Protein AF-A0A8B5XCE1-F1 (afdb_m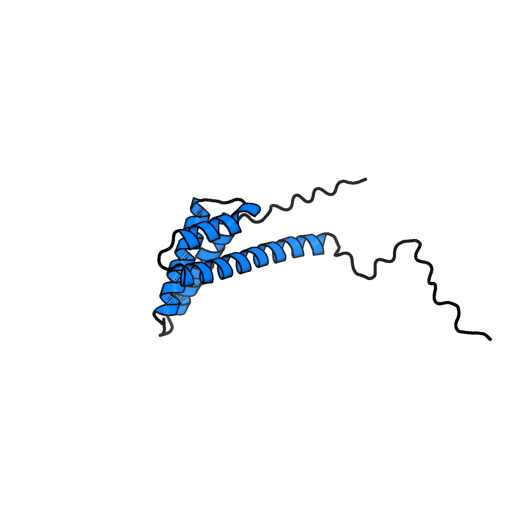onomer_lite)

Foldseek 3Di:
DDDPPPPPPQCFLLNVLVVVVVVVVVVVVVCVVPDDDDPLNVVLVVLLNVLSVVCNVVRDGPVCLLVVLVVVLVVDPPNVSSVVSSVVSNVVSVVVSVVSVVVVCVVVVPPDPPPDDPPPDDPPPPPDDD

Sequence (130 aa):
MAMNSTDQPELRPAEYCRQALEVIELSEERRKRRKRDTGADRLGMDIKQELLSGAIEADPDPDRFEEWLLEQVIASPASGSTRAMAIEVLADYENARAVESFGGWLADGAPSPRFRFPGEEDKNKKRRGS

pLDDT: mean 79.55, std 19.23, range [34.41, 98.44]

Secondary structure (DSSP, 8-state):
------------HHHHHHHHHHHHHHHHHHHTTSS---HHHHHHHHHHHHHHHHHHHH---GGGHHHHHHHHHHH-TTHHHHHHHHHHHHHHHHHHHHHHHHHHHHHTT---TT---TT-------SS--

Structure (mmCIF, N/CA/C/O backbone):
data_AF-A0A8B5XCE1-F1
#
_entry.id   AF-A0A8B5XCE1-F1
#
loop_
_atom_site.group_PDB
_atom_site.id
_atom_site.type_symbol
_atom_site.label_atom_id
_atom_site.label_alt_id
_atom_site.label_comp_id
_atom_site.label_asym_id
_atom_site.label_entity_id
_atom_site.label_seq_id
_atom_site.pdbx_PDB_ins_code
_atom_site.Cartn_x
_atom_site.Cartn_y
_atom_site.Cartn_z
_atom_site.occupancy
_atom_site.B_iso_or_equiv
_atom_site.auth_seq_id
_atom_site.auth_comp_id
_atom_site.auth_asym_id
_atom_site.auth_atom_id
_atom_site.pdbx_PDB_model_num
ATOM 1 N N . MET A 1 1 ? -35.730 -11.190 12.942 1.00 34.41 1 MET A N 1
ATOM 2 C CA . MET A 1 1 ? -34.542 -11.143 12.067 1.00 34.41 1 MET A CA 1
ATOM 3 C C . MET A 1 1 ? -34.015 -9.722 12.116 1.00 34.41 1 MET A C 1
ATOM 5 O O . MET A 1 1 ? -34.600 -8.860 11.481 1.00 34.41 1 MET A O 1
ATOM 9 N N . ALA A 1 2 ? -33.018 -9.458 12.961 1.00 38.47 2 ALA A N 1
ATOM 10 C CA . ALA A 1 2 ? -32.308 -8.184 12.950 1.00 38.47 2 ALA A CA 1
ATOM 11 C C . ALA A 1 2 ? -31.159 -8.325 11.949 1.00 38.47 2 ALA A C 1
ATOM 13 O O . ALA A 1 2 ? -30.324 -9.216 12.088 1.00 38.47 2 ALA A O 1
ATOM 14 N N . MET A 1 3 ? -31.197 -7.516 10.897 1.00 43.03 3 MET A N 1
ATOM 15 C CA . MET A 1 3 ? -30.082 -7.324 9.982 1.00 43.03 3 MET A CA 1
ATOM 16 C C . MET A 1 3 ? -29.056 -6.480 10.745 1.00 43.03 3 MET A C 1
ATOM 18 O O . MET A 1 3 ? -29.265 -5.281 10.908 1.00 43.03 3 MET A O 1
ATOM 22 N N . ASN A 1 4 ? -28.009 -7.101 11.293 1.00 42.12 4 ASN A N 1
ATOM 23 C CA . ASN A 1 4 ? -26.854 -6.345 11.769 1.00 42.12 4 ASN A CA 1
ATOM 24 C C . ASN A 1 4 ? -26.161 -5.787 10.526 1.00 42.12 4 ASN A C 1
ATOM 26 O O . ASN A 1 4 ? -25.499 -6.528 9.803 1.00 42.12 4 ASN A O 1
ATOM 30 N N . SER A 1 5 ? -26.371 -4.501 10.254 1.00 46.91 5 SER A N 1
ATOM 31 C CA . SER A 1 5 ? -25.588 -3.753 9.279 1.00 46.91 5 SER A CA 1
ATOM 32 C C . SER A 1 5 ? -24.133 -3.730 9.744 1.00 46.91 5 SER A C 1
ATOM 34 O O . SER A 1 5 ? -23.750 -2.909 10.573 1.00 46.91 5 SER A O 1
ATOM 36 N N . THR A 1 6 ? -23.331 -4.659 9.231 1.0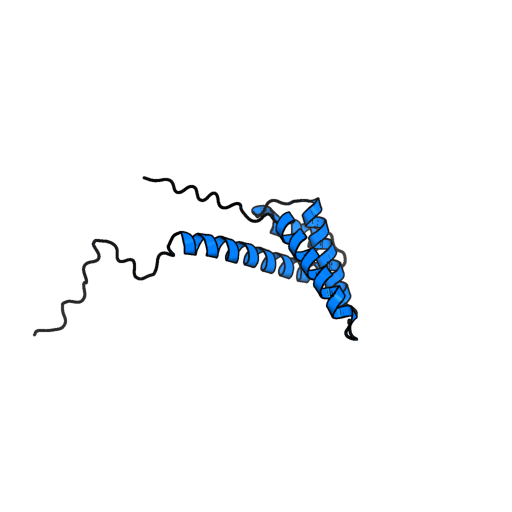0 47.34 6 THR A N 1
ATOM 37 C CA . THR A 1 6 ? -21.866 -4.615 9.244 1.00 47.34 6 THR A CA 1
ATOM 38 C C . THR A 1 6 ? -21.405 -3.510 8.300 1.00 47.34 6 THR A C 1
ATOM 40 O O . THR A 1 6 ? -20.881 -3.782 7.228 1.00 47.34 6 THR A O 1
ATOM 43 N N . ASP A 1 7 ? -21.667 -2.261 8.669 1.00 45.75 7 ASP A N 1
ATOM 44 C CA . ASP A 1 7 ? -21.130 -1.079 7.993 1.00 45.75 7 ASP A CA 1
ATOM 45 C C . ASP A 1 7 ? -19.949 -0.575 8.830 1.00 45.75 7 ASP A C 1
ATOM 47 O O . ASP A 1 7 ? -19.973 0.498 9.431 1.00 45.75 7 ASP A O 1
ATOM 51 N N . GLN A 1 8 ? -18.954 -1.448 9.019 1.00 53.69 8 GLN A N 1
ATOM 52 C CA . GLN A 1 8 ? -17.646 -0.987 9.470 1.00 53.69 8 GLN A CA 1
ATOM 53 C C . GLN A 1 8 ? -16.964 -0.399 8.237 1.00 53.69 8 GLN A C 1
ATOM 55 O O . GLN A 1 8 ? -16.882 -1.106 7.231 1.00 53.69 8 GLN A O 1
ATOM 60 N N . PRO A 1 9 ? -16.523 0.871 8.274 1.00 56.06 9 PRO A N 1
ATOM 61 C CA . PRO A 1 9 ? -15.863 1.475 7.131 1.00 56.06 9 PRO A CA 1
ATOM 62 C C . PRO A 1 9 ? -14.620 0.650 6.807 1.00 56.06 9 PRO A C 1
ATOM 64 O O . PRO A 1 9 ? -13.707 0.512 7.621 1.00 56.06 9 PRO A O 1
ATOM 67 N N . GLU A 1 10 ? -14.624 0.039 5.630 1.00 75.62 10 GLU A N 1
ATOM 68 C CA . GLU A 1 10 ? -13.517 -0.774 5.166 1.00 75.62 10 GLU A CA 1
ATOM 69 C C . GLU A 1 10 ? -12.298 0.130 4.954 1.00 75.62 10 GLU A C 1
ATOM 71 O O . GLU A 1 10 ? -12.360 1.086 4.181 1.00 75.62 10 GLU A O 1
ATOM 76 N N . LEU A 1 11 ? -11.206 -0.137 5.683 1.00 89.12 11 LEU A N 1
ATOM 77 C CA . LEU A 1 11 ? -9.981 0.667 5.635 1.00 89.12 11 LEU A CA 1
ATOM 78 C C . LEU A 1 11 ? -9.517 0.828 4.183 1.00 89.12 11 LEU A C 1
ATOM 80 O O . LEU A 1 11 ? -9.079 -0.143 3.558 1.00 89.12 11 LEU A O 1
ATOM 84 N N . ARG A 1 12 ? -9.584 2.050 3.644 1.00 93.50 12 ARG A N 1
ATOM 85 C CA . ARG A 1 12 ? -9.221 2.296 2.244 1.00 93.50 12 ARG A CA 1
ATOM 86 C C . ARG A 1 12 ? -7.700 2.210 2.059 1.00 93.50 12 ARG A C 1
ATOM 88 O O . ARG A 1 12 ? -6.966 2.737 2.902 1.00 93.50 12 ARG A O 1
ATOM 95 N N . PRO A 1 13 ? -7.196 1.631 0.952 1.00 96.25 13 PRO A N 1
ATOM 96 C CA . PRO A 1 13 ? -5.761 1.567 0.678 1.00 96.25 13 PRO A CA 1
ATOM 97 C C . PRO A 1 13 ? -5.064 2.929 0.764 1.00 96.25 13 PRO A C 1
ATOM 99 O O . PRO A 1 13 ? -4.039 3.046 1.428 1.00 96.25 13 PRO A O 1
ATOM 102 N N . ALA A 1 14 ? -5.651 3.993 0.204 1.00 96.69 14 ALA A N 1
ATOM 103 C CA . ALA A 1 14 ? -5.062 5.334 0.256 1.00 96.69 14 ALA A CA 1
ATOM 104 C C . ALA A 1 14 ? -4.939 5.906 1.681 1.00 96.69 14 ALA A C 1
ATOM 106 O O . ALA A 1 14 ? -4.041 6.706 1.952 1.00 96.69 14 ALA A O 1
ATOM 107 N N . GLU A 1 15 ? -5.833 5.536 2.602 1.00 95.56 15 GLU A N 1
ATOM 108 C CA . GLU A 1 15 ? -5.756 5.958 4.007 1.00 95.56 15 GLU A CA 1
ATOM 109 C C . GLU A 1 15 ? -4.632 5.232 4.733 1.00 95.56 15 GLU A C 1
ATOM 111 O O . GLU A 1 15 ? -3.815 5.872 5.399 1.00 95.56 15 GLU A O 1
ATOM 116 N N . TYR A 1 16 ? -4.552 3.915 4.543 1.00 96.06 16 TYR A N 1
ATOM 117 C CA . TYR A 1 16 ? -3.447 3.106 5.036 1.00 96.06 16 TYR A CA 1
ATOM 118 C C . TYR A 1 16 ? -2.099 3.614 4.494 1.00 96.06 16 TYR A C 1
ATOM 120 O O . TYR A 1 16 ? -1.174 3.846 5.272 1.00 96.06 16 TYR A O 1
ATOM 128 N N . CYS A 1 17 ? -1.990 3.866 3.186 1.00 97.25 17 CYS A N 1
ATOM 129 C CA . CYS A 1 17 ? -0.747 4.312 2.560 1.00 97.25 17 CYS A CA 1
ATOM 130 C C . CYS A 1 17 ? -0.285 5.682 3.074 1.00 97.25 17 CYS A C 1
ATOM 132 O O . CYS A 1 17 ? 0.909 5.866 3.308 1.00 97.25 17 CYS A O 1
ATOM 134 N N . ARG A 1 18 ? -1.215 6.618 3.324 1.00 97.38 18 ARG A N 1
ATOM 135 C CA . ARG A 1 18 ? -0.902 7.911 3.962 1.00 97.38 18 ARG A CA 1
ATOM 136 C C . ARG A 1 18 ? -0.295 7.726 5.352 1.00 97.38 18 ARG A C 1
ATOM 138 O O . ARG A 1 18 ? 0.747 8.305 5.643 1.00 97.38 18 ARG A O 1
ATOM 145 N N . GLN A 1 19 ? -0.919 6.897 6.188 1.00 95.69 19 GLN A N 1
ATOM 146 C CA . GLN A 1 19 ? -0.427 6.623 7.542 1.00 95.69 19 GLN A CA 1
ATOM 147 C C . GLN A 1 19 ? 0.926 5.896 7.516 1.00 95.69 19 GLN A C 1
ATOM 149 O O . GLN A 1 19 ? 1.822 6.214 8.297 1.00 95.69 19 GLN A O 1
ATOM 154 N N . ALA A 1 20 ? 1.103 4.945 6.594 1.00 95.62 20 ALA A N 1
ATOM 155 C CA . ALA A 1 20 ? 2.356 4.219 6.425 1.00 95.62 20 ALA A CA 1
ATOM 156 C C . ALA A 1 20 ? 3.516 5.154 6.037 1.00 95.62 20 ALA A C 1
ATOM 158 O O . ALA A 1 20 ? 4.599 5.039 6.613 1.00 95.62 20 ALA A O 1
ATOM 159 N N . LEU A 1 21 ? 3.290 6.105 5.120 1.00 95.69 21 LEU A N 1
ATOM 160 C CA . LEU A 1 21 ? 4.292 7.115 4.756 1.00 95.69 21 LEU A CA 1
ATOM 161 C C . LEU A 1 21 ? 4.674 8.003 5.945 1.00 95.69 21 LEU A C 1
ATOM 163 O O . LEU A 1 21 ? 5.862 8.183 6.203 1.00 95.69 21 LEU A O 1
ATOM 167 N N . GLU A 1 22 ? 3.702 8.479 6.726 1.00 94.50 22 GLU A N 1
ATOM 168 C CA . GLU A 1 22 ? 3.980 9.295 7.917 1.00 94.50 22 GLU A CA 1
ATOM 169 C C . GLU A 1 22 ? 4.857 8.537 8.932 1.00 94.50 22 GLU A C 1
ATOM 171 O O . GLU A 1 22 ? 5.836 9.070 9.461 1.00 94.50 22 GLU A O 1
ATOM 176 N N . VAL A 1 23 ? 4.570 7.252 9.171 1.00 92.50 23 VAL A N 1
ATOM 177 C CA . VAL A 1 23 ? 5.384 6.405 10.061 1.00 92.50 23 VAL A CA 1
ATOM 178 C C . VAL A 1 23 ? 6.805 6.217 9.523 1.00 92.50 23 VAL A C 1
ATOM 180 O O . VAL A 1 23 ? 7.764 6.215 10.308 1.00 92.50 23 VAL A O 1
ATOM 183 N N . ILE A 1 24 ? 6.952 6.063 8.204 1.00 91.06 24 ILE A N 1
ATOM 184 C CA . ILE A 1 24 ? 8.250 5.949 7.535 1.00 91.06 24 ILE A CA 1
ATOM 185 C C . ILE A 1 24 ? 9.060 7.236 7.736 1.00 91.06 24 ILE A C 1
ATOM 187 O O . ILE A 1 24 ? 10.187 7.166 8.229 1.00 91.06 24 ILE A O 1
ATOM 191 N N . GLU A 1 25 ? 8.478 8.403 7.462 1.00 87.25 25 GLU A N 1
ATOM 192 C CA . GLU A 1 25 ? 9.134 9.707 7.624 1.00 87.25 25 GLU A CA 1
ATOM 193 C C . GLU A 1 25 ? 9.580 9.955 9.074 1.00 87.25 25 GLU A C 1
ATOM 195 O O . GLU A 1 25 ? 10.730 10.329 9.338 1.00 87.25 25 GLU A O 1
ATOM 200 N N . LEU A 1 26 ? 8.707 9.657 10.044 1.00 86.88 26 LEU A N 1
ATOM 201 C CA . LEU A 1 26 ? 9.025 9.760 11.472 1.00 86.88 26 LEU A CA 1
ATOM 202 C C . LEU A 1 26 ? 10.158 8.811 11.895 1.00 86.88 26 LEU A C 1
ATOM 204 O O . LEU A 1 26 ? 10.906 9.100 12.838 1.00 86.88 26 LEU A O 1
ATOM 208 N N . SER A 1 27 ? 10.281 7.664 11.227 1.00 78.81 27 SER A N 1
ATOM 209 C CA . SER A 1 27 ? 11.310 6.659 11.503 1.00 78.81 27 SER A CA 1
ATOM 210 C C . SER A 1 27 ? 12.654 7.007 10.860 1.00 78.81 27 SER A C 1
ATOM 212 O O . SER A 1 27 ? 13.696 6.799 11.490 1.00 78.81 27 SER A O 1
ATOM 214 N N . GLU A 1 28 ? 12.652 7.591 9.664 1.00 75.94 28 GLU A N 1
ATOM 215 C CA . GLU A 1 28 ? 13.853 8.068 8.968 1.00 75.94 28 GLU A CA 1
ATOM 216 C C . GLU A 1 28 ? 14.549 9.200 9.739 1.00 75.94 28 GLU A C 1
ATOM 218 O O . GLU A 1 28 ? 15.766 9.158 9.951 1.00 75.94 28 GLU A O 1
ATOM 223 N N . GLU A 1 29 ? 13.791 10.144 10.308 1.00 67.94 29 GLU A N 1
ATOM 224 C CA . GLU A 1 29 ? 14.348 11.204 11.168 1.00 67.94 29 GLU A CA 1
ATOM 225 C C . GLU A 1 29 ? 15.066 10.628 12.410 1.00 67.94 29 GLU A C 1
ATOM 227 O O . GLU A 1 29 ? 16.061 11.173 12.906 1.00 67.94 29 GLU A O 1
ATOM 232 N N . ARG A 1 30 ? 14.622 9.463 12.899 1.00 62.97 30 ARG A N 1
ATOM 233 C CA . ARG A 1 30 ? 15.286 8.738 13.996 1.00 62.97 30 ARG A CA 1
ATOM 234 C C . ARG A 1 30 ? 16.510 7.956 13.511 1.00 62.97 30 ARG A C 1
ATOM 236 O O . ARG A 1 30 ? 17.501 7.884 14.247 1.00 62.97 30 ARG A O 1
ATOM 243 N N . ARG A 1 31 ? 16.454 7.368 12.309 1.00 66.19 31 ARG A N 1
ATOM 244 C CA . ARG A 1 31 ? 17.512 6.528 11.719 1.00 66.19 31 ARG A CA 1
ATOM 245 C C . ARG A 1 31 ? 18.706 7.345 11.237 1.00 66.19 31 ARG A C 1
ATOM 247 O O . ARG A 1 31 ? 19.831 6.949 11.524 1.00 66.19 31 ARG A O 1
ATOM 254 N N . LYS A 1 32 ? 18.493 8.537 10.669 1.00 61.03 32 LYS A N 1
ATOM 255 C CA . LYS A 1 32 ? 19.547 9.498 10.276 1.00 61.03 32 LYS A CA 1
ATOM 256 C C . LYS A 1 32 ? 20.535 9.828 11.406 1.00 61.03 32 LYS A C 1
ATOM 258 O O . LYS A 1 32 ? 21.679 10.204 11.160 1.00 61.03 32 LYS A O 1
ATOM 263 N N . ARG A 1 33 ? 20.128 9.639 12.667 1.00 60.91 33 ARG A N 1
ATOM 264 C CA . ARG A 1 33 ? 20.980 9.809 13.857 1.00 60.91 33 ARG A CA 1
ATOM 265 C C . ARG A 1 33 ? 21.929 8.628 14.125 1.00 60.91 33 ARG A C 1
ATOM 267 O O . ARG A 1 33 ? 22.779 8.737 15.005 1.00 60.91 33 ARG A O 1
ATOM 274 N N . ARG A 1 34 ? 21.816 7.503 13.406 1.00 60.91 34 ARG A N 1
ATOM 275 C CA . ARG A 1 34 ? 22.635 6.287 13.571 1.00 60.91 34 ARG A CA 1
ATOM 276 C C . ARG A 1 34 ? 23.273 5.894 12.233 1.00 60.91 34 ARG A C 1
ATOM 278 O O . ARG A 1 34 ? 22.621 5.794 11.206 1.00 60.91 34 ARG A O 1
ATOM 285 N N . LYS A 1 35 ? 24.586 5.672 12.241 1.00 55.44 35 LYS A N 1
ATOM 286 C CA . LYS A 1 35 ? 25.415 5.497 11.039 1.00 55.44 35 LYS A CA 1
ATOM 287 C C . LYS A 1 35 ? 25.255 4.103 10.403 1.00 55.44 35 LYS A C 1
ATOM 289 O O . LYS A 1 35 ? 26.132 3.271 10.622 1.00 55.44 35 LYS A O 1
ATOM 294 N N . ARG A 1 36 ? 24.198 3.843 9.614 1.00 55.41 36 ARG A N 1
ATOM 295 C CA . ARG A 1 36 ? 24.239 2.911 8.456 1.00 55.41 36 ARG A CA 1
ATOM 296 C C . ARG A 1 36 ? 22.927 2.887 7.660 1.00 55.41 36 ARG A C 1
ATOM 298 O O . ARG A 1 36 ? 21.923 2.475 8.219 1.00 55.41 36 ARG A O 1
ATOM 305 N N . ASP A 1 37 ? 23.014 3.151 6.357 1.00 60.91 37 ASP A N 1
ATOM 306 C CA . ASP A 1 37 ? 22.085 2.614 5.353 1.00 60.91 37 ASP A CA 1
ATOM 307 C C . ASP A 1 37 ? 22.900 1.882 4.291 1.00 60.91 37 ASP A C 1
ATOM 309 O O . ASP A 1 37 ? 23.888 2.411 3.769 1.00 60.91 37 ASP A O 1
ATOM 313 N N . THR A 1 38 ? 22.537 0.631 4.017 1.00 66.44 38 THR A N 1
ATOM 314 C CA . THR A 1 38 ? 23.118 -0.115 2.900 1.00 66.44 38 THR A CA 1
ATOM 315 C C . THR A 1 38 ? 22.314 0.189 1.635 1.00 66.44 38 THR A C 1
ATOM 317 O O . THR A 1 38 ? 21.115 0.443 1.699 1.00 66.44 38 THR A O 1
ATOM 320 N N . GLY A 1 39 ? 22.959 0.213 0.463 1.00 63.31 39 GLY A N 1
ATOM 321 C CA . GLY A 1 39 ? 22.295 0.631 -0.782 1.00 63.31 39 GLY A CA 1
ATOM 322 C C . GLY A 1 39 ? 21.067 -0.210 -1.160 1.00 63.31 39 GLY A C 1
ATOM 323 O O . GLY A 1 39 ? 20.152 0.322 -1.780 1.00 63.31 39 GLY A O 1
ATOM 324 N N . ALA A 1 40 ? 21.032 -1.484 -0.753 1.00 65.75 40 ALA A N 1
ATOM 325 C CA . ALA A 1 40 ? 19.889 -2.372 -0.961 1.00 65.75 40 ALA A CA 1
ATOM 326 C C . ALA A 1 40 ? 18.690 -1.996 -0.075 1.00 65.75 40 ALA A C 1
ATOM 328 O O . ALA A 1 40 ? 17.567 -1.963 -0.573 1.00 65.75 40 ALA A O 1
ATOM 329 N N . ASP A 1 41 ? 18.934 -1.643 1.193 1.00 76.44 41 ASP A N 1
ATOM 330 C CA . ASP A 1 41 ? 17.882 -1.176 2.105 1.00 76.44 41 ASP A CA 1
ATOM 331 C C . ASP A 1 41 ? 17.270 0.132 1.591 1.00 76.44 41 ASP A C 1
ATOM 333 O O . ASP A 1 41 ? 16.052 0.283 1.566 1.00 76.44 41 ASP A O 1
ATOM 337 N N . ARG A 1 42 ? 18.118 1.051 1.105 1.00 85.44 42 ARG A N 1
ATOM 338 C CA . ARG A 1 42 ? 17.656 2.322 0.537 1.00 85.44 42 ARG A CA 1
ATOM 339 C C . ARG A 1 42 ? 16.814 2.116 -0.720 1.00 85.44 42 ARG A C 1
ATOM 341 O O . ARG A 1 42 ? 15.735 2.678 -0.807 1.00 85.44 42 ARG A O 1
ATOM 348 N N . LEU A 1 43 ? 17.265 1.273 -1.653 1.00 89.62 43 LEU A N 1
ATOM 349 C CA . LEU A 1 43 ? 16.511 0.997 -2.880 1.00 89.62 43 LEU A CA 1
ATOM 350 C C . LEU A 1 43 ? 15.134 0.386 -2.583 1.00 89.62 43 LEU A C 1
ATOM 352 O O . LEU A 1 43 ? 14.149 0.782 -3.196 1.00 89.62 43 LEU A O 1
ATOM 356 N N . GLY A 1 44 ? 15.056 -0.573 -1.654 1.00 91.44 44 GLY A N 1
ATOM 357 C CA . GLY A 1 44 ? 13.772 -1.146 -1.241 1.00 91.44 44 GLY A CA 1
ATOM 358 C C . GLY A 1 44 ? 12.845 -0.089 -0.640 1.00 91.44 44 GLY A C 1
ATOM 359 O O . GLY A 1 44 ? 11.668 -0.028 -0.986 1.00 91.44 44 GLY A O 1
ATOM 360 N N . MET A 1 45 ? 13.394 0.792 0.197 1.00 92.00 45 MET A N 1
ATOM 361 C CA . MET A 1 45 ? 12.633 1.862 0.834 1.00 92.00 45 MET A CA 1
ATOM 362 C C . MET A 1 45 ? 12.154 2.937 -0.150 1.00 92.00 45 MET A C 1
ATOM 364 O O . MET A 1 45 ? 11.039 3.436 -0.003 1.00 92.00 45 MET A O 1
ATOM 368 N N . ASP A 1 46 ? 12.958 3.274 -1.160 1.00 93.56 46 ASP A N 1
ATOM 369 C CA . ASP A 1 46 ? 12.566 4.189 -2.237 1.00 93.56 46 AS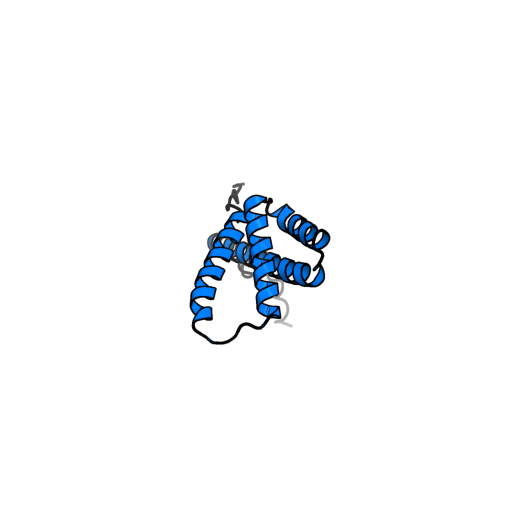P A CA 1
ATOM 370 C C . ASP A 1 46 ? 11.387 3.591 -3.028 1.00 93.56 46 ASP A C 1
ATOM 372 O O . ASP A 1 46 ? 10.346 4.228 -3.173 1.00 93.56 46 ASP A O 1
ATOM 376 N N . ILE A 1 47 ? 11.483 2.311 -3.417 1.00 96.00 47 ILE A N 1
ATOM 377 C CA . ILE A 1 47 ? 10.399 1.587 -4.103 1.00 96.00 47 ILE A CA 1
ATOM 378 C C . ILE A 1 47 ? 9.130 1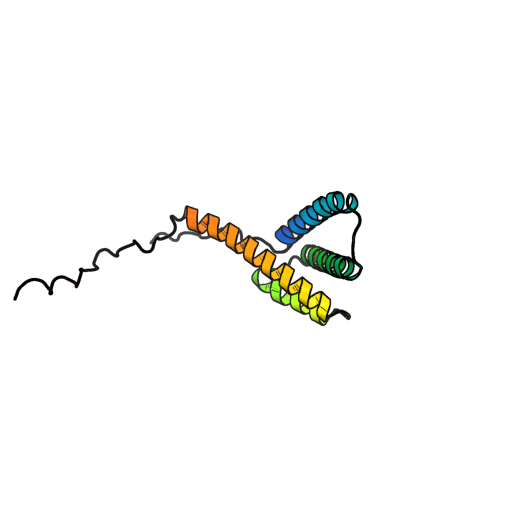.521 -3.238 1.00 96.00 47 ILE A C 1
ATOM 380 O O . ILE A 1 47 ? 8.026 1.711 -3.749 1.00 96.00 47 ILE A O 1
ATOM 384 N N . LYS A 1 48 ? 9.252 1.250 -1.930 1.00 96.25 48 LYS A N 1
ATOM 385 C CA . LYS A 1 48 ? 8.094 1.208 -1.020 1.00 96.25 48 LYS A CA 1
ATOM 386 C C . LYS A 1 48 ? 7.404 2.573 -0.959 1.00 96.25 48 LYS A C 1
ATOM 388 O O . LYS A 1 48 ? 6.184 2.627 -1.065 1.00 96.25 48 LYS A O 1
ATOM 393 N N . GLN A 1 49 ? 8.157 3.668 -0.846 1.00 96.88 49 GLN A N 1
ATOM 394 C CA . GLN A 1 49 ? 7.595 5.026 -0.849 1.00 96.88 49 GLN A CA 1
ATOM 395 C C . GLN A 1 49 ? 6.901 5.374 -2.174 1.00 96.88 49 GLN A C 1
ATOM 397 O O . GLN A 1 49 ? 5.829 5.981 -2.148 1.00 96.88 49 GLN A O 1
ATOM 402 N N . GLU A 1 50 ? 7.464 4.959 -3.313 1.00 97.19 50 GLU A N 1
ATOM 403 C CA . GLU A 1 50 ? 6.846 5.132 -4.636 1.00 97.19 50 GLU A CA 1
ATOM 404 C C . GLU A 1 50 ? 5.511 4.381 -4.745 1.00 97.19 50 GLU A C 1
ATOM 406 O O . GLU A 1 50 ? 4.509 4.971 -5.147 1.00 97.19 50 GLU A O 1
ATOM 411 N N . LEU A 1 51 ? 5.462 3.111 -4.322 1.00 98.00 51 LEU A N 1
ATOM 412 C CA . LEU A 1 51 ? 4.226 2.319 -4.311 1.00 98.00 51 LEU A CA 1
ATOM 413 C C . LEU A 1 51 ? 3.153 2.945 -3.412 1.00 98.00 51 LEU A C 1
ATOM 415 O O . LEU A 1 51 ? 1.998 3.053 -3.816 1.00 98.00 51 LEU A O 1
ATOM 419 N N . LEU A 1 52 ? 3.524 3.378 -2.203 1.00 98.19 52 LEU A N 1
ATOM 420 C CA . LEU A 1 52 ? 2.583 4.006 -1.273 1.00 98.19 52 LEU A CA 1
ATOM 421 C C . LEU A 1 52 ? 2.054 5.337 -1.821 1.00 98.19 52 LEU A C 1
ATOM 423 O O . LEU A 1 52 ? 0.857 5.592 -1.737 1.00 98.19 52 LEU A O 1
ATOM 427 N N . SER A 1 53 ? 2.917 6.162 -2.415 1.00 98.12 53 SER A N 1
ATOM 428 C CA . SER A 1 53 ? 2.512 7.444 -3.010 1.00 98.12 53 SER A CA 1
ATOM 429 C C . SER A 1 53 ? 1.599 7.237 -4.220 1.00 98.12 53 SER A C 1
ATOM 431 O O . SER A 1 53 ? 0.540 7.855 -4.304 1.00 98.12 53 SER A O 1
ATOM 433 N N . GLY A 1 54 ? 1.946 6.301 -5.110 1.00 98.12 54 GLY A N 1
ATOM 434 C CA . GLY A 1 54 ? 1.114 5.951 -6.262 1.00 98.12 54 GLY A CA 1
ATOM 435 C C . GLY A 1 54 ? -0.262 5.415 -5.859 1.00 98.12 54 GLY A C 1
ATOM 436 O O . GLY A 1 54 ? -1.259 5.759 -6.488 1.00 98.12 54 GLY A O 1
ATOM 437 N N . ALA A 1 55 ? -0.347 4.636 -4.775 1.00 98.00 55 ALA A N 1
ATOM 438 C CA . ALA A 1 55 ? -1.620 4.128 -4.264 1.00 98.00 55 ALA A CA 1
ATOM 439 C C . ALA A 1 55 ? -2.510 5.246 -3.700 1.00 98.00 55 ALA A C 1
ATOM 441 O O . ALA A 1 55 ? -3.731 5.169 -3.803 1.00 98.00 55 ALA A O 1
ATOM 442 N N . ILE A 1 56 ? -1.917 6.296 -3.121 1.00 97.88 56 ILE A N 1
ATOM 443 C CA . ILE A 1 56 ? -2.660 7.472 -2.646 1.00 97.88 56 ILE A CA 1
ATOM 444 C C . ILE A 1 56 ? -3.267 8.237 -3.820 1.00 97.88 56 ILE A C 1
ATOM 446 O O . ILE A 1 56 ? -4.406 8.687 -3.723 1.00 97.88 56 ILE A O 1
ATOM 450 N N . GLU A 1 57 ? -2.517 8.387 -4.911 1.00 98.06 57 GLU A N 1
ATOM 451 C CA . GLU A 1 57 ? -2.987 9.081 -6.112 1.00 98.06 57 GLU A CA 1
ATOM 452 C C . GLU A 1 57 ? -4.043 8.274 -6.875 1.00 98.06 57 GLU A C 1
ATOM 454 O O . GLU A 1 57 ? -5.032 8.840 -7.340 1.00 98.06 57 GLU A O 1
ATOM 459 N N . ALA A 1 58 ? -3.840 6.961 -6.999 1.00 97.31 58 ALA A N 1
ATOM 460 C CA . ALA A 1 58 ? -4.758 6.070 -7.699 1.00 97.31 58 ALA A CA 1
ATOM 461 C C . ALA A 1 58 ? -6.032 5.763 -6.895 1.00 97.31 58 ALA A C 1
ATOM 463 O O . ALA A 1 58 ? -7.060 5.465 -7.497 1.00 97.31 58 ALA A O 1
ATOM 464 N N . ASP A 1 59 ? -5.951 5.825 -5.561 1.00 96.06 59 ASP A N 1
ATOM 465 C CA . ASP A 1 59 ? -7.035 5.537 -4.612 1.00 96.06 59 ASP A CA 1
ATOM 466 C C . ASP A 1 59 ? -7.828 4.254 -4.950 1.00 96.06 59 ASP A C 1
ATOM 468 O O . ASP A 1 59 ? -9.055 4.304 -5.094 1.00 96.06 59 ASP A O 1
ATOM 472 N N . PRO A 1 60 ? -7.152 3.096 -5.122 1.00 95.75 60 PRO A N 1
ATOM 473 C CA . PRO A 1 60 ? -7.816 1.868 -5.538 1.00 95.75 60 PRO A CA 1
ATOM 474 C C . PRO A 1 60 ? -8.804 1.382 -4.475 1.00 95.75 60 PRO A C 1
ATOM 476 O O . PRO A 1 60 ? -8.604 1.570 -3.271 1.00 95.75 60 PRO A O 1
ATOM 479 N N . ASP A 1 61 ? -9.854 0.695 -4.920 1.00 93.75 61 ASP A N 1
ATOM 480 C CA . ASP A 1 61 ? -10.765 -0.003 -4.015 1.00 93.75 61 ASP A CA 1
ATOM 481 C C . ASP A 1 61 ? -10.030 -1.120 -3.246 1.00 93.75 61 ASP A C 1
ATOM 483 O O . ASP A 1 61 ? -9.105 -1.729 -3.798 1.00 93.75 61 ASP A O 1
ATOM 487 N N . PRO A 1 62 ? -10.447 -1.449 -2.006 1.00 93.31 62 PRO A N 1
ATOM 488 C CA . PRO A 1 62 ? -9.851 -2.528 -1.211 1.00 93.31 62 PRO A CA 1
ATOM 489 C C . PRO A 1 62 ? -9.708 -3.852 -1.976 1.00 93.31 62 PRO A C 1
ATOM 491 O O . PRO A 1 62 ? -8.651 -4.481 -1.932 1.00 93.31 62 PRO A O 1
ATOM 494 N N . ASP A 1 63 ? -10.735 -4.230 -2.742 1.00 93.81 63 ASP A N 1
ATOM 495 C CA . ASP A 1 63 ? -10.770 -5.465 -3.541 1.00 93.81 63 ASP A CA 1
ATOM 496 C C . ASP A 1 63 ? -9.867 -5.424 -4.785 1.00 93.81 63 A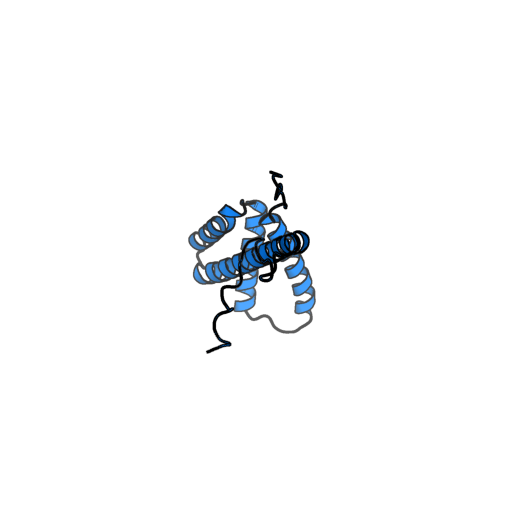SP A C 1
ATOM 498 O O . ASP A 1 63 ? -9.602 -6.454 -5.405 1.00 93.81 63 ASP A O 1
ATOM 502 N N . ARG A 1 64 ? -9.405 -4.234 -5.178 1.00 96.44 64 ARG A N 1
ATOM 503 C CA . ARG A 1 64 ? -8.557 -4.002 -6.357 1.00 96.44 64 ARG A CA 1
ATOM 504 C C . ARG A 1 64 ? -7.124 -3.649 -5.996 1.00 96.44 64 ARG A C 1
ATOM 506 O O . ARG A 1 64 ? -6.294 -3.493 -6.886 1.00 96.44 64 ARG A O 1
ATOM 513 N N . PHE A 1 65 ? -6.810 -3.540 -4.710 1.00 97.69 65 PHE A N 1
ATOM 514 C CA . PHE A 1 65 ? -5.495 -3.088 -4.286 1.00 97.69 65 PHE A CA 1
ATOM 515 C C . PHE A 1 65 ? -4.378 -4.072 -4.655 1.00 97.69 65 PHE A C 1
ATOM 517 O O . PHE A 1 65 ? -3.334 -3.651 -5.149 1.00 97.69 65 PHE A O 1
ATOM 524 N N . GLU A 1 66 ? -4.606 -5.379 -4.489 1.00 97.94 66 GLU A N 1
ATOM 525 C CA . GLU A 1 66 ? -3.644 -6.405 -4.916 1.00 97.94 66 GLU A CA 1
ATOM 526 C C . GLU A 1 66 ? -3.407 -6.358 -6.432 1.00 97.94 66 GLU A C 1
ATOM 528 O O . GLU A 1 66 ? -2.262 -6.388 -6.882 1.00 97.94 66 GLU A O 1
ATOM 533 N N . GLU A 1 67 ? -4.474 -6.232 -7.223 1.00 98.19 67 GLU A N 1
ATOM 534 C CA . GLU A 1 67 ? -4.379 -6.109 -8.681 1.00 98.19 67 GLU A CA 1
ATOM 535 C C . GLU A 1 67 ? -3.572 -4.869 -9.079 1.00 98.19 67 GLU A C 1
ATOM 537 O O . GLU A 1 67 ? -2.627 -4.975 -9.860 1.00 98.19 67 GLU A O 1
ATOM 542 N N . TRP A 1 68 ? -3.861 -3.720 -8.464 1.00 98.44 68 TRP A N 1
ATOM 543 C CA . TRP A 1 68 ? -3.123 -2.482 -8.699 1.00 98.44 68 TRP A CA 1
ATOM 544 C C . TRP A 1 68 ? -1.627 -2.620 -8.365 1.00 98.44 68 TRP A C 1
ATOM 546 O O . TRP A 1 68 ? -0.773 -2.172 -9.133 1.00 98.44 68 TRP A O 1
ATOM 556 N N . LEU A 1 69 ? -1.279 -3.291 -7.258 1.00 98.19 69 LEU A N 1
ATOM 557 C CA . LEU A 1 69 ? 0.115 -3.572 -6.893 1.00 98.19 69 LEU A CA 1
ATOM 558 C C . LEU A 1 69 ? 0.805 -4.478 -7.926 1.00 98.19 69 LEU A C 1
ATOM 560 O O . LEU A 1 69 ? 1.966 -4.244 -8.273 1.00 98.19 69 LEU A O 1
ATOM 564 N N . LEU A 1 70 ? 0.109 -5.493 -8.446 1.00 97.88 70 LEU A N 1
ATOM 565 C CA . LEU A 1 70 ? 0.633 -6.370 -9.497 1.00 97.88 70 LEU A CA 1
ATOM 566 C C . LEU A 1 70 ? 0.888 -5.611 -10.805 1.00 97.88 70 LEU A C 1
ATOM 568 O O . LEU A 1 70 ? 1.902 -5.863 -11.460 1.00 97.88 70 LEU A O 1
ATOM 572 N N . GLU A 1 71 ? 0.034 -4.652 -11.163 1.00 98.00 71 GLU A N 1
ATOM 573 C CA . GLU A 1 71 ? 0.262 -3.775 -12.317 1.00 98.00 71 GLU A CA 1
ATOM 574 C C . GLU A 1 71 ? 1.562 -2.972 -12.167 1.00 98.00 71 GLU A C 1
ATOM 576 O O . GLU A 1 71 ? 2.350 -2.906 -13.116 1.00 98.00 71 GLU A O 1
ATOM 581 N N . GLN A 1 72 ? 1.861 -2.458 -10.966 1.00 97.81 72 GLN A N 1
ATOM 582 C CA . GLN A 1 72 ? 3.130 -1.762 -10.702 1.00 97.81 72 GLN A CA 1
ATOM 583 C C . GLN A 1 72 ? 4.339 -2.698 -10.853 1.00 97.81 72 GLN A C 1
ATOM 585 O O . GLN A 1 72 ? 5.379 -2.312 -11.391 1.00 97.81 72 GLN A O 1
ATOM 590 N N . VAL A 1 73 ? 4.208 -3.956 -10.419 1.00 97.75 73 VAL A N 1
ATOM 591 C CA . VAL A 1 73 ? 5.258 -4.975 -10.583 1.00 97.75 73 VAL A CA 1
ATOM 592 C C . VAL A 1 73 ? 5.523 -5.270 -12.058 1.00 97.75 73 VAL A C 1
ATOM 594 O O . VAL A 1 73 ? 6.684 -5.392 -12.451 1.00 97.75 73 VAL A O 1
ATOM 597 N N . ILE A 1 74 ? 4.468 -5.383 -12.869 1.00 97.00 74 ILE A N 1
ATOM 598 C CA . ILE A 1 74 ? 4.568 -5.658 -14.310 1.00 97.00 74 ILE A CA 1
ATOM 599 C C . ILE A 1 74 ? 5.183 -4.465 -15.053 1.00 97.00 74 ILE A C 1
ATOM 601 O O . ILE A 1 74 ? 5.993 -4.663 -15.959 1.00 97.00 74 ILE A O 1
ATOM 605 N N . ALA A 1 75 ? 4.827 -3.239 -14.666 1.00 95.06 75 ALA A N 1
ATOM 606 C CA . ALA A 1 75 ? 5.34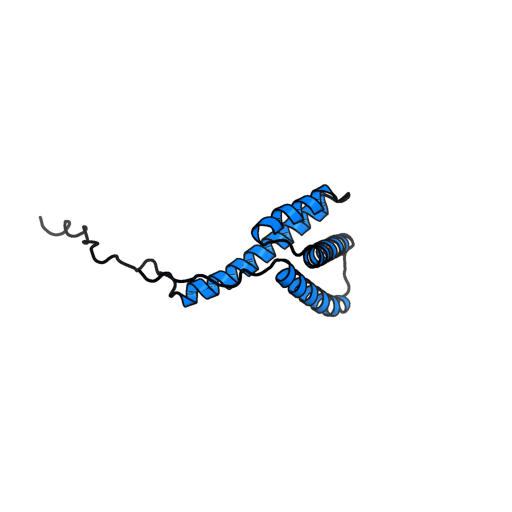2 -2.017 -15.279 1.00 95.06 75 ALA A CA 1
ATOM 607 C C . ALA A 1 75 ? 6.801 -1.699 -14.889 1.00 95.06 75 ALA A C 1
ATOM 609 O O . ALA A 1 75 ? 7.473 -0.935 -15.586 1.00 95.06 75 ALA A O 1
ATOM 610 N N . SER A 1 76 ? 7.307 -2.274 -13.793 1.00 93.00 76 SER A N 1
ATOM 611 C CA . SER A 1 76 ? 8.623 -1.938 -13.247 1.00 93.00 76 SER A CA 1
ATOM 612 C C . SER A 1 76 ? 9.783 -2.678 -13.939 1.00 93.00 76 SER A C 1
ATOM 614 O O . SER A 1 76 ? 9.795 -3.912 -13.999 1.00 93.00 76 SER A O 1
ATOM 616 N N . PRO A 1 77 ? 10.851 -1.968 -14.358 1.00 85.56 77 PRO A N 1
ATOM 617 C CA . PRO A 1 77 ? 12.087 -2.597 -14.830 1.00 85.56 77 PRO A CA 1
ATOM 618 C C . PRO A 1 77 ? 12.850 -3.335 -13.713 1.00 85.56 77 PRO A C 1
ATOM 620 O O . PRO A 1 77 ? 13.663 -4.212 -13.998 1.00 85.56 77 PRO A O 1
ATOM 623 N N . ALA A 1 78 ? 12.578 -3.016 -12.442 1.00 85.62 78 ALA A N 1
ATOM 624 C CA . ALA A 1 78 ? 13.131 -3.676 -11.259 1.00 85.62 78 ALA A CA 1
ATOM 625 C C . ALA A 1 78 ? 12.123 -4.668 -10.647 1.00 85.62 78 ALA A C 1
ATOM 627 O O . ALA A 1 78 ? 11.952 -4.727 -9.426 1.00 85.62 78 ALA A O 1
ATOM 628 N N . SER A 1 79 ? 11.456 -5.456 -11.497 1.00 87.81 79 SER A N 1
ATOM 629 C CA . SER A 1 79 ? 10.302 -6.295 -11.140 1.00 87.81 79 SER A CA 1
ATOM 630 C C . SER A 1 79 ? 10.506 -7.177 -9.902 1.00 87.81 79 SER A C 1
ATOM 632 O O . SER A 1 79 ? 9.582 -7.323 -9.110 1.00 87.81 79 SER A O 1
ATOM 634 N N . GLY A 1 80 ? 11.707 -7.717 -9.663 1.00 93.38 80 GLY A N 1
ATOM 635 C CA . GLY A 1 80 ? 12.004 -8.511 -8.463 1.00 93.38 80 GLY A CA 1
ATOM 636 C C . GLY A 1 80 ? 11.904 -7.719 -7.152 1.00 93.38 80 GLY A C 1
ATOM 637 O O . GLY A 1 80 ? 11.239 -8.160 -6.214 1.00 93.38 80 GLY A O 1
ATOM 638 N N . SER A 1 81 ? 12.528 -6.540 -7.094 1.00 93.75 81 SER A N 1
ATOM 639 C CA . SER A 1 81 ? 12.497 -5.666 -5.914 1.00 93.75 81 SER A CA 1
ATOM 640 C C . SER A 1 81 ? 11.123 -5.026 -5.729 1.00 93.75 81 SER A C 1
ATOM 642 O O . SER A 1 81 ? 10.613 -4.996 -4.611 1.00 93.75 81 SER A O 1
ATOM 644 N N . THR A 1 82 ? 10.482 -4.596 -6.821 1.00 96.50 82 THR A N 1
ATOM 645 C CA . THR A 1 82 ? 9.104 -4.084 -6.786 1.00 96.50 82 THR A CA 1
ATOM 646 C C . THR A 1 82 ? 8.133 -5.151 -6.302 1.00 96.50 82 THR A C 1
ATOM 648 O O . THR A 1 82 ? 7.314 -4.870 -5.436 1.00 96.50 82 THR A O 1
ATOM 651 N N . ARG A 1 83 ? 8.270 -6.402 -6.761 1.00 97.69 83 ARG A N 1
ATOM 652 C CA . ARG A 1 83 ? 7.450 -7.519 -6.275 1.00 97.69 83 ARG A CA 1
ATOM 653 C C . ARG A 1 83 ? 7.643 -7.772 -4.786 1.00 97.69 83 ARG A C 1
ATOM 655 O O . ARG A 1 83 ? 6.665 -8.036 -4.096 1.00 97.69 83 ARG A O 1
ATOM 662 N N . ALA A 1 84 ? 8.878 -7.715 -4.292 1.00 96.88 84 ALA A N 1
ATOM 663 C CA . ALA A 1 84 ? 9.151 -7.913 -2.871 1.00 96.88 84 ALA A CA 1
ATOM 664 C C . ALA A 1 84 ? 8.455 -6.842 -2.014 1.00 96.88 84 ALA A C 1
ATOM 666 O O . ALA A 1 84 ? 7.776 -7.183 -1.050 1.00 96.88 84 ALA A O 1
ATOM 667 N N . MET A 1 85 ? 8.563 -5.570 -2.411 1.00 97.50 85 MET A N 1
ATOM 668 C CA . MET A 1 85 ? 7.919 -4.462 -1.698 1.00 97.50 85 MET A CA 1
ATOM 669 C C . MET A 1 85 ? 6.394 -4.478 -1.837 1.00 97.50 85 MET A C 1
ATOM 671 O O . MET A 1 85 ? 5.703 -4.202 -0.864 1.00 97.50 85 MET A O 1
ATOM 675 N N . ALA A 1 86 ? 5.855 -4.865 -2.995 1.00 98.00 86 ALA A N 1
ATOM 676 C CA . ALA A 1 86 ? 4.415 -5.025 -3.190 1.00 98.00 86 ALA A CA 1
ATOM 677 C C . ALA A 1 86 ? 3.817 -6.087 -2.251 1.00 98.00 86 ALA A C 1
ATOM 679 O O . ALA A 1 86 ? 2.774 -5.852 -1.649 1.00 98.00 86 ALA A O 1
ATOM 680 N N . ILE A 1 87 ? 4.500 -7.226 -2.071 1.00 98.31 87 ILE A N 1
ATOM 681 C CA . ILE A 1 87 ? 4.080 -8.272 -1.122 1.00 98.31 87 ILE A CA 1
ATOM 682 C C . ILE A 1 87 ? 4.100 -7.750 0.316 1.00 98.31 87 ILE A C 1
ATOM 684 O O . ILE A 1 87 ? 3.171 -8.016 1.071 1.00 98.31 87 ILE A O 1
ATOM 688 N N . GLU A 1 88 ? 5.147 -7.015 0.697 1.00 97.38 88 GLU A N 1
ATOM 689 C CA . GLU A 1 88 ? 5.253 -6.433 2.038 1.00 97.38 88 GLU A CA 1
ATOM 690 C C . GLU A 1 88 ? 4.124 -5.429 2.307 1.00 97.38 88 GLU A C 1
ATOM 692 O O . GLU A 1 88 ? 3.447 -5.527 3.326 1.00 97.38 88 GLU A O 1
ATOM 697 N N . VAL A 1 89 ? 3.870 -4.513 1.366 1.00 97.75 89 VAL A N 1
ATOM 698 C CA . VAL A 1 89 ? 2.782 -3.525 1.459 1.00 97.75 89 VAL A CA 1
ATOM 699 C C . VAL A 1 89 ? 1.417 -4.205 1.559 1.00 97.75 89 VAL A C 1
ATOM 701 O O . VAL A 1 89 ? 0.607 -3.811 2.397 1.00 97.75 89 VAL A O 1
ATOM 704 N N . LEU A 1 90 ? 1.160 -5.233 0.744 1.00 97.94 90 LEU A N 1
ATOM 705 C CA . LEU A 1 90 ? -0.101 -5.972 0.787 1.00 97.94 90 LEU A CA 1
ATOM 706 C C . LEU A 1 90 ? -0.294 -6.673 2.136 1.00 97.94 90 LEU A C 1
ATOM 708 O O . LEU A 1 90 ? -1.347 -6.531 2.749 1.00 97.94 90 LEU A O 1
ATOM 712 N N . ALA A 1 91 ? 0.732 -7.368 2.630 1.00 96.75 91 ALA A N 1
ATOM 713 C CA . ALA A 1 91 ? 0.665 -8.062 3.913 1.00 96.75 91 ALA A CA 1
ATOM 714 C C . ALA A 1 91 ? 0.435 -7.091 5.084 1.00 96.75 91 ALA A C 1
ATOM 716 O O . ALA A 1 91 ? -0.375 -7.362 5.971 1.00 96.75 91 ALA A O 1
ATOM 717 N N . ASP A 1 92 ? 1.122 -5.947 5.094 1.00 95.69 92 ASP A N 1
ATOM 718 C CA . ASP A 1 92 ? 0.930 -4.915 6.114 1.00 95.69 92 ASP A CA 1
ATOM 719 C C . ASP A 1 92 ? -0.498 -4.328 6.060 1.00 95.69 92 ASP A C 1
ATOM 721 O O . ASP A 1 92 ? -1.119 -4.120 7.106 1.00 95.69 92 ASP A O 1
ATOM 725 N N . TYR A 1 93 ? -1.043 -4.098 4.860 1.00 95.44 93 TYR A N 1
ATOM 726 C CA . TYR A 1 93 ? -2.416 -3.618 4.669 1.00 95.44 93 TYR A CA 1
ATOM 727 C C . TYR A 1 93 ? -3.468 -4.637 5.127 1.00 95.44 93 TYR A C 1
ATOM 729 O O . TYR A 1 93 ? -4.395 -4.286 5.862 1.00 95.44 93 TYR A O 1
ATOM 737 N N . GLU A 1 94 ? -3.320 -5.907 4.746 1.00 93.94 94 GLU A N 1
ATOM 738 C CA . GLU A 1 94 ? -4.204 -6.989 5.190 1.00 93.94 94 GLU A CA 1
ATOM 739 C C . GLU A 1 94 ? -4.175 -7.143 6.712 1.00 93.94 94 GLU A C 1
ATOM 741 O O . GLU A 1 94 ? -5.225 -7.293 7.338 1.00 93.94 94 GLU A O 1
ATOM 746 N N . ASN A 1 95 ? -2.996 -7.026 7.329 1.00 91.38 95 ASN A N 1
ATOM 747 C CA . ASN A 1 95 ? -2.864 -7.015 8.783 1.00 91.38 95 ASN A CA 1
ATOM 748 C C . ASN A 1 95 ? -3.587 -5.817 9.414 1.00 91.38 95 ASN A C 1
ATOM 750 O O . ASN A 1 95 ? -4.285 -5.988 10.414 1.00 91.38 95 ASN A O 1
ATOM 754 N N . ALA A 1 96 ? -3.462 -4.617 8.842 1.00 90.94 96 ALA A N 1
ATOM 755 C CA . ALA A 1 96 ? -4.163 -3.434 9.339 1.00 90.94 96 ALA A CA 1
ATOM 756 C C . ALA A 1 96 ? -5.693 -3.611 9.272 1.00 90.94 96 ALA A C 1
ATOM 758 O O . ALA A 1 96 ? -6.388 -3.345 10.255 1.00 90.94 96 ALA A O 1
ATOM 759 N N . ARG A 1 97 ? -6.214 -4.159 8.164 1.00 89.25 97 ARG A N 1
ATOM 760 C CA . ARG A 1 97 ? -7.636 -4.534 8.028 1.00 89.25 97 ARG A CA 1
ATOM 761 C C . ARG A 1 97 ? -8.055 -5.603 9.031 1.00 89.25 97 ARG A C 1
ATOM 763 O O . ARG A 1 97 ? -9.144 -5.524 9.603 1.00 89.25 97 ARG A O 1
ATOM 770 N N . ALA A 1 98 ? -7.211 -6.607 9.250 1.00 87.12 98 ALA A N 1
ATOM 771 C CA . ALA A 1 98 ? -7.473 -7.682 10.198 1.00 87.12 98 ALA A CA 1
ATOM 772 C C . ALA A 1 98 ? -7.561 -7.165 11.642 1.00 87.12 98 ALA A C 1
ATOM 774 O O . ALA A 1 98 ? -8.426 -7.607 12.386 1.00 87.12 98 ALA A O 1
ATOM 775 N N . VAL A 1 99 ? -6.712 -6.216 12.048 1.00 83.69 99 VAL A N 1
ATOM 776 C CA . VAL A 1 99 ? -6.751 -5.627 13.400 1.00 83.69 99 VAL A CA 1
ATOM 777 C C . VAL A 1 99 ? -8.015 -4.787 13.613 1.00 83.69 99 VAL A C 1
ATOM 779 O O . VAL A 1 99 ? -8.637 -4.895 14.669 1.00 83.69 99 VAL A O 1
ATOM 782 N N . GLU A 1 100 ? -8.430 -4.006 12.615 1.00 74.56 100 GLU A N 1
ATOM 783 C CA . GLU A 1 100 ? -9.671 -3.221 12.684 1.00 74.56 100 GLU A CA 1
ATOM 784 C C . GLU A 1 100 ? -10.900 -4.140 12.758 1.00 74.56 100 GLU A C 1
ATOM 786 O O . GLU A 1 100 ? -11.713 -4.061 13.682 1.00 74.56 100 GLU A O 1
ATOM 791 N N . SER A 1 101 ? -10.986 -5.106 11.838 1.00 74.12 101 SER A N 1
ATOM 792 C CA . SER A 1 101 ? -12.049 -6.119 11.851 1.00 74.12 101 SER A CA 1
ATOM 793 C C . SER A 1 101 ? -12.035 -6.977 13.119 1.00 74.12 101 SER A C 1
ATOM 795 O O . SER A 1 101 ? -13.096 -7.368 13.607 1.00 74.12 101 SER A O 1
ATOM 797 N N . PHE A 1 102 ? -10.865 -7.224 13.711 1.00 70.94 102 PHE A N 1
ATOM 798 C CA . PHE A 1 102 ? -10.735 -7.899 14.998 1.00 70.94 102 PHE A CA 1
ATOM 799 C C . PHE A 1 102 ? -11.322 -7.069 16.146 1.00 70.94 102 PHE A C 1
ATOM 801 O O . PHE A 1 102 ? -11.979 -7.631 17.025 1.00 70.94 102 PHE A O 1
ATOM 808 N N . GLY A 1 103 ? -11.150 -5.744 16.125 1.00 74.81 103 GLY A N 1
ATOM 809 C CA . GLY A 1 103 ? -11.809 -4.824 17.054 1.00 74.81 103 GLY A CA 1
ATOM 810 C C . GLY A 1 103 ? -13.335 -4.922 16.973 1.00 74.81 103 GLY A C 1
ATOM 811 O O . GLY A 1 103 ? -13.994 -5.109 17.999 1.00 74.81 103 GLY A O 1
ATOM 812 N N . GLY A 1 104 ? -13.882 -4.899 15.754 1.00 75.06 104 GLY A N 1
ATOM 813 C CA . GLY A 1 104 ? -15.310 -5.124 15.505 1.00 75.06 104 GLY A CA 1
ATOM 814 C C . GLY A 1 104 ? -15.792 -6.499 15.987 1.00 75.06 104 GLY A C 1
ATOM 815 O O . GLY A 1 104 ? -16.772 -6.595 16.722 1.00 75.06 104 GLY A O 1
ATOM 816 N N . TRP A 1 105 ? -15.055 -7.569 15.675 1.00 77.31 105 TRP A N 1
ATOM 817 C CA . TRP A 1 105 ? -15.364 -8.933 16.125 1.00 77.31 105 TRP A CA 1
ATOM 818 C C . TRP A 1 105 ? -15.375 -9.080 17.657 1.00 77.31 105 TRP A C 1
ATOM 820 O O . TRP A 1 105 ? -16.230 -9.780 18.210 1.00 77.31 105 TRP A O 1
ATOM 830 N N . LEU A 1 106 ? -14.450 -8.416 18.362 1.00 76.06 106 LEU A N 1
ATOM 831 C CA . LEU A 1 106 ? -14.450 -8.360 19.826 1.00 76.06 106 LEU A CA 1
ATOM 832 C C . LEU A 1 106 ? -15.665 -7.596 20.366 1.00 76.06 106 LEU A C 1
ATOM 834 O O . LEU A 1 106 ? -16.273 -8.042 21.342 1.00 76.06 106 LEU A O 1
ATOM 838 N N . ALA A 1 107 ? -16.023 -6.469 19.743 1.00 74.50 107 ALA A N 1
ATOM 839 C CA . ALA A 1 107 ? -17.189 -5.673 20.123 1.00 74.50 107 ALA A CA 1
ATOM 840 C C . ALA A 1 107 ? -18.507 -6.446 19.931 1.00 74.50 107 ALA A C 1
ATOM 842 O O . ALA A 1 107 ? -19.389 -6.369 20.787 1.00 74.50 107 ALA A O 1
ATOM 843 N N . ASP A 1 108 ? -18.590 -7.282 18.893 1.00 76.44 108 ASP A N 1
ATOM 844 C CA . ASP A 1 108 ? -19.715 -8.189 18.617 1.00 76.44 108 ASP A CA 1
ATOM 845 C C . ASP A 1 108 ? -19.767 -9.414 19.552 1.00 76.44 108 ASP A C 1
ATOM 847 O O . ASP A 1 108 ? -20.567 -10.339 19.376 1.00 76.44 108 ASP A O 1
ATOM 851 N N . GLY A 1 109 ? -18.935 -9.425 20.596 1.00 76.88 109 GLY A N 1
ATOM 852 C CA . GLY A 1 109 ? -18.968 -10.428 21.650 1.00 76.88 109 GLY A CA 1
ATOM 853 C C . GLY A 1 109 ? -18.264 -11.729 21.288 1.00 76.88 109 GLY A C 1
ATOM 854 O O . GLY A 1 109 ? -18.497 -12.717 21.986 1.00 76.88 109 GLY A O 1
ATOM 855 N N . ALA A 1 110 ? -17.423 -11.720 20.240 1.00 67.75 110 ALA A N 1
ATOM 856 C CA . ALA A 1 110 ? -16.477 -12.772 19.874 1.00 67.75 110 ALA A CA 1
ATOM 857 C C . ALA A 1 110 ? -17.022 -14.179 20.172 1.00 67.75 110 ALA A C 1
ATOM 859 O O . ALA A 1 110 ? -16.693 -14.726 21.233 1.00 67.75 110 ALA A O 1
ATOM 860 N N . PRO A 1 111 ? -17.880 -14.766 19.308 1.00 62.94 111 PRO A N 1
ATOM 861 C CA . PRO A 1 111 ? -18.568 -16.018 19.604 1.00 62.94 111 PRO A CA 1
ATOM 862 C C . PRO A 1 111 ? -17.565 -17.087 20.038 1.00 62.94 111 PRO A C 1
ATOM 864 O O . PRO A 1 111 ? -16.827 -17.664 19.241 1.00 62.94 111 PRO A O 1
ATOM 867 N N . SER A 1 112 ? -17.492 -17.303 21.351 1.00 58.56 112 SER A N 1
ATOM 868 C CA . SER A 1 112 ? -16.517 -18.221 21.915 1.00 58.56 112 SER A CA 1
ATOM 869 C C . SER A 1 112 ? -16.940 -19.657 21.581 1.00 58.56 112 SER A C 1
ATOM 871 O O . SER A 1 112 ? -18.139 -19.948 21.587 1.00 58.56 112 SER A O 1
ATOM 873 N N . PRO A 1 113 ? -16.004 -20.606 21.388 1.00 60.41 113 PRO A N 1
ATOM 874 C CA . PRO A 1 113 ? -16.320 -22.024 21.155 1.00 60.41 113 PRO A CA 1
ATOM 875 C C . PRO A 1 113 ? -17.156 -22.694 22.264 1.00 60.41 113 PRO A C 1
ATOM 877 O O . PRO A 1 113 ? -17.537 -23.853 22.142 1.00 60.41 113 PRO A O 1
ATOM 880 N N . ARG A 1 114 ? -17.431 -21.987 23.370 1.00 54.31 114 ARG A N 1
ATOM 881 C CA . ARG A 1 114 ? -18.350 -22.409 24.435 1.00 54.31 114 ARG A CA 1
ATOM 882 C C . ARG A 1 114 ? -19.814 -22.042 24.167 1.00 54.31 114 ARG A C 1
ATOM 884 O O . ARG A 1 114 ? -20.654 -22.304 25.027 1.00 54.31 114 ARG A O 1
ATOM 891 N N . PHE A 1 115 ? -20.143 -21.485 23.002 1.00 53.97 115 PHE A N 1
ATOM 892 C CA . PHE A 1 115 ? -21.528 -21.344 22.567 1.00 53.97 115 PHE A CA 1
ATOM 893 C C . PHE A 1 115 ? -22.115 -22.728 22.255 1.00 53.97 115 PHE A C 1
ATOM 895 O O . PHE A 1 115 ? -21.934 -23.280 21.173 1.00 53.97 115 PHE A O 1
ATOM 902 N N . ARG A 1 116 ? -22.795 -23.312 23.245 1.00 55.31 116 ARG A N 1
ATOM 903 C CA . ARG A 1 116 ? -23.593 -24.527 23.077 1.00 55.31 116 ARG A CA 1
ATOM 904 C C . ARG A 1 116 ? -24.965 -24.120 22.548 1.00 55.31 116 ARG A C 1
ATOM 906 O O . ARG A 1 116 ? -25.668 -23.352 23.204 1.00 55.31 116 ARG A O 1
ATOM 913 N N . PHE A 1 117 ? -25.356 -24.642 21.387 1.00 48.56 117 PHE A N 1
ATOM 914 C CA . PHE A 1 117 ? -26.712 -24.456 20.878 1.00 48.56 117 PHE A CA 1
ATOM 915 C C . PHE A 1 117 ? -27.735 -24.997 21.895 1.00 48.56 117 PHE A C 1
ATOM 917 O O . PHE A 1 117 ? -27.511 -26.071 22.470 1.00 48.56 117 PHE A O 1
ATOM 924 N N . PRO A 1 118 ? -28.869 -24.308 22.127 1.00 46.50 118 PRO A N 1
ATOM 925 C CA . PRO A 1 118 ? -29.962 -24.866 22.914 1.00 46.50 118 PRO A CA 1
ATOM 926 C C . PRO A 1 118 ? -30.508 -26.093 22.167 1.00 46.50 118 PRO A C 1
ATOM 928 O O . PRO A 1 118 ? -31.201 -25.950 21.164 1.00 46.50 118 PRO A O 1
ATOM 931 N N . GLY A 1 119 ? -30.136 -27.297 22.611 1.00 56.41 119 GLY A N 1
ATOM 932 C CA . GLY A 1 119 ? -30.522 -28.561 21.970 1.00 56.41 119 GLY A CA 1
ATOM 933 C C . GLY A 1 119 ? -29.400 -29.589 21.798 1.00 56.41 119 GLY A C 1
ATOM 934 O O . GLY A 1 119 ? -29.675 -30.706 21.368 1.00 56.41 119 GLY A O 1
ATOM 935 N N . GLU A 1 120 ? -28.151 -29.268 22.148 1.00 49.25 120 GLU A N 1
ATOM 936 C CA . GLU A 1 120 ? -27.072 -30.260 22.122 1.00 49.25 120 GLU A CA 1
ATOM 937 C C . GLU A 1 120 ? -27.142 -31.170 23.356 1.00 49.25 120 GLU A C 1
ATOM 939 O O . GLU A 1 120 ? -26.538 -30.915 24.402 1.00 49.25 120 GLU A O 1
ATOM 944 N N . GLU A 1 121 ? -27.955 -32.221 23.243 1.00 53.66 121 GLU A N 1
ATOM 945 C CA . GLU A 1 121 ? -28.002 -33.305 24.215 1.00 53.66 121 GLU A CA 1
ATOM 946 C C . GLU A 1 121 ? -26.645 -34.011 24.293 1.00 53.66 121 GLU A C 1
ATOM 948 O O . GLU A 1 121 ? -26.101 -34.519 23.309 1.00 53.66 121 GLU A O 1
ATOM 953 N N . ASP A 1 122 ? -26.116 -34.062 25.511 1.00 55.06 122 ASP A N 1
ATOM 954 C CA . ASP A 1 122 ? -24.865 -34.716 25.855 1.00 55.06 122 ASP A CA 1
ATOM 955 C C . ASP A 1 122 ? -24.996 -36.236 25.654 1.00 55.06 122 ASP A C 1
ATOM 957 O O . ASP A 1 122 ? -25.485 -36.971 26.518 1.00 55.06 122 ASP A O 1
ATOM 961 N N . LYS A 1 123 ? -24.576 -36.737 24.484 1.00 53.28 123 LYS A N 1
ATOM 962 C CA . LYS A 1 123 ? -24.612 -38.176 24.165 1.00 53.28 123 LYS A CA 1
ATOM 963 C C . LYS A 1 123 ? -23.641 -39.016 25.004 1.00 53.28 123 LYS A C 1
ATOM 965 O O . LYS A 1 123 ? -23.606 -40.236 24.840 1.00 53.28 123 LYS A O 1
ATOM 970 N N . ASN A 1 124 ? -22.891 -38.430 25.938 1.00 50.78 124 ASN A N 1
ATOM 971 C CA . ASN A 1 124 ? -21.949 -39.167 26.773 1.00 50.78 124 ASN A CA 1
ATOM 972 C C . ASN A 1 124 ? -22.500 -39.512 28.169 1.00 50.78 124 ASN A C 1
ATOM 974 O O . ASN A 1 124 ? -21.883 -39.238 29.196 1.00 50.78 124 ASN A O 1
ATOM 978 N N . LYS A 1 125 ? -23.657 -40.183 28.221 1.00 51.81 125 LYS A N 1
ATOM 979 C CA . LYS A 1 125 ? -24.166 -40.830 29.446 1.00 51.81 125 LYS A CA 1
ATOM 980 C C . LYS A 1 125 ? -24.477 -42.311 29.217 1.00 51.81 125 LYS A C 1
ATOM 982 O O . LYS A 1 125 ? -25.564 -42.783 29.520 1.00 51.81 125 LYS A O 1
ATOM 987 N N . LYS A 1 126 ? -23.519 -43.068 28.672 1.00 50.16 126 LYS A N 1
ATOM 988 C CA . LYS A 1 126 ? -23.580 -44.545 28.613 1.00 50.16 126 LYS A CA 1
ATOM 989 C C . LYS A 1 126 ? -22.215 -45.207 28.829 1.00 50.16 126 LYS A C 1
ATOM 991 O O . LYS A 1 126 ? -21.801 -46.040 28.038 1.00 50.16 126 LYS A O 1
ATOM 996 N N . ARG A 1 127 ? -21.501 -44.859 29.905 1.00 51.84 127 ARG A N 1
ATOM 997 C CA . ARG A 1 127 ? -20.352 -45.654 30.398 1.00 51.84 127 ARG A CA 1
ATOM 998 C C . ARG A 1 127 ? -20.190 -45.606 31.921 1.00 51.84 127 ARG A C 1
ATOM 1000 O O . ARG A 1 127 ? -19.085 -45.463 32.420 1.00 51.84 127 ARG A O 1
ATOM 1007 N N . ARG A 1 128 ? -21.279 -45.708 32.684 1.00 49.81 128 ARG A N 1
ATOM 1008 C CA . ARG A 1 128 ? -21.222 -46.131 34.096 1.00 49.81 128 ARG A CA 1
ATOM 1009 C C . ARG A 1 128 ? -22.462 -46.971 34.374 1.00 49.81 128 ARG A C 1
ATOM 1011 O O . ARG A 1 128 ? -23.561 -46.429 34.362 1.00 49.81 128 ARG A O 1
ATOM 1018 N N . GLY A 1 129 ? -22.266 -48.269 34.577 1.00 51.28 129 GLY A N 1
ATOM 1019 C CA . GLY A 1 129 ? -23.316 -49.205 34.975 1.00 51.28 129 GLY A CA 1
ATOM 1020 C C . GLY A 1 129 ? -23.586 -50.296 33.946 1.00 51.28 129 GLY A C 1
ATOM 1021 O O . GLY A 1 129 ? -24.591 -50.240 33.245 1.00 51.28 129 GLY A O 1
ATOM 1022 N N . SER A 1 130 ? -22.697 -51.285 33.881 1.00 39.81 130 SER A N 1
ATOM 1023 C CA . SER A 1 130 ? -23.096 -52.690 33.973 1.00 39.81 130 SER A CA 1
ATOM 1024 C C . SER A 1 130 ? -21.950 -53.507 34.543 1.00 39.81 130 SER A C 1
ATOM 1026 O O . SER A 1 130 ? -20.789 -53.075 34.359 1.00 39.81 130 SER A O 1
#

Radius of gyration: 23.15 Å; chains: 1; bounding box: 60×64×50 Å